Protein AF-A0A7V9EJC9-F1 (afdb_monomer_lite)

pLDDT: mean 86.59, std 8.11, range [57.53, 94.38]

Sequence (48 aa):
MRHVHGYDVTEDLKAGKRATIDLTADIPGVFEVELEQSHTPLFELTMQ

Foldseek 3Di:
DKQKPPDRWDDDDDPPDDDDTDDDLPDADKIFIADVVVRGTDDIDGGD

Radius of gyration: 10.77 Å; chains: 1; b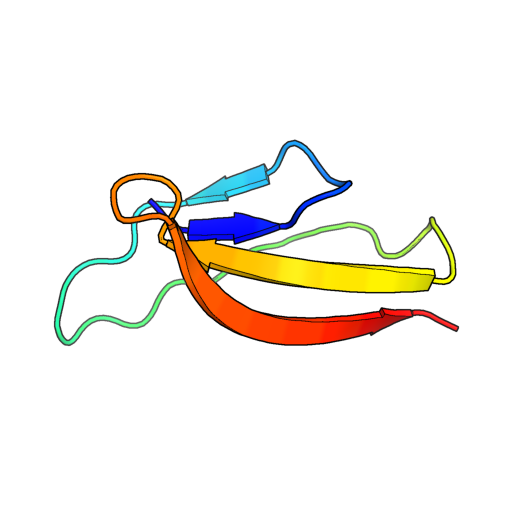ounding box: 26×22×23 Å

Structure (mmCIF, N/CA/C/O backbone):
data_AF-A0A7V9EJC9-F1
#
_entry.id   AF-A0A7V9EJC9-F1
#
loop_
_atom_site.group_PDB
_atom_site.id
_atom_site.type_symbol
_atom_site.label_atom_id
_atom_site.label_alt_id
_atom_site.label_comp_id
_atom_site.label_asym_id
_atom_site.label_entity_id
_atom_site.label_seq_id
_atom_site.pdbx_PDB_ins_code
_atom_site.Cartn_x
_atom_site.Cartn_y
_atom_site.Cartn_z
_atom_site.occupancy
_atom_site.B_iso_or_equiv
_atom_site.auth_seq_id
_atom_site.auth_comp_id
_atom_site.auth_asym_id
_atom_site.auth_atom_id
_atom_site.pdbx_PDB_model_num
ATOM 1 N N . MET A 1 1 ? -5.436 8.865 4.913 1.00 62.50 1 MET A N 1
ATOM 2 C CA . MET A 1 1 ? -4.901 8.418 3.615 1.00 62.50 1 MET A CA 1
ATOM 3 C C . MET A 1 1 ? -4.047 7.184 3.843 1.00 62.50 1 MET A C 1
ATOM 5 O O . MET A 1 1 ? -3.345 7.157 4.847 1.00 62.50 1 MET A O 1
ATOM 9 N N . ARG A 1 2 ? -4.166 6.155 3.005 1.00 57.53 2 ARG A N 1
ATOM 10 C CA . ARG A 1 2 ? -3.234 5.019 3.003 1.00 57.53 2 ARG A CA 1
ATOM 11 C C . ARG A 1 2 ? -2.265 5.160 1.833 1.00 57.53 2 ARG A C 1
ATOM 13 O O . ARG A 1 2 ? -2.705 5.602 0.772 1.00 57.53 2 ARG A O 1
ATOM 20 N N . HIS A 1 3 ? -1.011 4.789 2.035 1.00 73.25 3 HIS A N 1
ATOM 21 C CA . HIS A 1 3 ? 0.076 4.965 1.075 1.00 73.25 3 HIS A CA 1
ATOM 22 C C . HIS A 1 3 ? 0.833 3.646 0.914 1.00 73.25 3 HIS A C 1
ATOM 24 O O . HIS A 1 3 ? 1.063 2.950 1.905 1.00 73.25 3 HIS A O 1
ATOM 30 N N . VAL A 1 4 ? 1.173 3.288 -0.325 1.00 77.38 4 VAL A N 1
ATOM 31 C CA . VAL A 1 4 ? 2.051 2.151 -0.631 1.00 77.38 4 VAL A CA 1
ATOM 32 C C . VAL A 1 4 ? 3.432 2.722 -0.917 1.00 77.38 4 VAL A C 1
ATOM 34 O O . VAL A 1 4 ? 3.643 3.316 -1.965 1.00 77.38 4 VAL A O 1
ATOM 37 N N . HIS A 1 5 ? 4.390 2.557 -0.013 1.00 73.19 5 HIS A N 1
ATOM 38 C CA . HIS A 1 5 ? 5.745 3.060 -0.248 1.00 73.19 5 HIS A CA 1
ATOM 39 C C . HIS A 1 5 ? 6.298 2.447 -1.540 1.00 73.19 5 HIS A C 1
ATOM 41 O O . HIS A 1 5 ? 6.129 1.256 -1.773 1.00 73.19 5 HIS A O 1
ATOM 47 N N . GLY A 1 6 ? 6.933 3.245 -2.400 1.00 73.69 6 GLY A N 1
ATOM 48 C CA . GLY A 1 6 ? 7.472 2.793 -3.694 1.00 73.69 6 GLY A CA 1
ATOM 49 C C . GLY A 1 6 ? 6.519 2.924 -4.889 1.00 73.69 6 GLY A C 1
ATOM 50 O O . GLY A 1 6 ? 6.998 3.020 -6.016 1.00 73.69 6 GLY A O 1
ATOM 51 N N . TYR A 1 7 ? 5.209 3.034 -4.659 1.00 74.56 7 TYR A N 1
ATOM 52 C CA . TYR A 1 7 ? 4.226 3.408 -5.676 1.00 74.56 7 TYR A CA 1
ATOM 53 C C . TYR A 1 7 ? 3.518 4.665 -5.178 1.00 74.56 7 TYR A C 1
ATOM 55 O O . TYR A 1 7 ? 2.858 4.604 -4.153 1.00 74.56 7 TYR A O 1
ATOM 63 N N . ASP A 1 8 ? 3.651 5.809 -5.856 1.00 77.56 8 ASP A N 1
ATOM 64 C CA . ASP A 1 8 ? 3.056 7.095 -5.435 1.00 77.56 8 ASP A CA 1
ATOM 65 C C . ASP A 1 8 ? 1.514 7.088 -5.568 1.00 77.56 8 ASP A C 1
ATOM 67 O O . ASP A 1 8 ? 0.909 7.777 -6.388 1.00 77.56 8 ASP A O 1
ATOM 71 N N . VAL A 1 9 ? 0.876 6.193 -4.816 1.00 81.00 9 VAL A N 1
ATOM 72 C CA . VAL A 1 9 ? -0.530 5.823 -4.861 1.00 81.00 9 VAL A CA 1
ATOM 73 C C . VAL A 1 9 ? -1.084 6.012 -3.465 1.00 81.00 9 VAL A C 1
ATOM 75 O O . VAL A 1 9 ? -0.661 5.372 -2.496 1.00 81.00 9 VAL A O 1
ATOM 78 N N . THR A 1 10 ? -2.060 6.904 -3.376 1.00 80.00 10 THR A N 1
ATOM 79 C CA . THR A 1 10 ? -2.711 7.269 -2.131 1.00 80.00 10 THR A CA 1
ATOM 80 C C . THR A 1 10 ? -4.222 7.233 -2.294 1.00 80.00 10 THR A C 1
ATOM 82 O O . THR A 1 10 ? -4.772 7.647 -3.308 1.00 80.00 10 THR A O 1
ATOM 85 N N . GLU A 1 11 ? -4.909 6.699 -1.286 1.00 82.81 11 GLU A N 1
ATOM 86 C CA . GLU A 1 11 ? -6.374 6.627 -1.267 1.00 82.81 11 GLU A CA 1
ATOM 87 C C . GLU A 1 11 ? -6.920 6.922 0.131 1.00 82.81 11 GLU A C 1
ATOM 89 O O . GLU A 1 11 ? -6.294 6.619 1.158 1.00 82.81 11 GLU A O 1
ATOM 94 N N . ASP A 1 12 ? -8.119 7.493 0.192 1.00 84.31 12 ASP A N 1
ATOM 95 C CA . ASP A 1 12 ? -8.740 7.857 1.462 1.00 84.31 12 ASP A CA 1
ATOM 96 C C . ASP A 1 12 ? -9.404 6.647 2.123 1.00 84.31 12 ASP A C 1
ATOM 98 O O . ASP A 1 12 ? -10.455 6.156 1.705 1.00 84.31 12 ASP A O 1
ATOM 102 N N . LEU A 1 13 ? -8.825 6.190 3.237 1.00 85.06 13 LEU A N 1
ATOM 103 C CA . LEU A 1 13 ? -9.434 5.166 4.078 1.00 85.06 13 LEU A CA 1
ATOM 104 C C . LEU A 1 13 ? -10.305 5.807 5.165 1.00 85.06 13 LEU A C 1
ATOM 106 O O . LEU A 1 13 ? -9.803 6.411 6.112 1.00 85.06 13 LEU A O 1
ATOM 110 N N . LYS A 1 14 ? -11.625 5.639 5.044 1.00 87.06 14 LYS A N 1
ATOM 111 C CA . LYS A 1 14 ? -12.598 6.071 6.059 1.00 87.06 14 LYS A CA 1
ATOM 112 C C . LYS A 1 14 ? -12.880 4.946 7.052 1.00 87.06 14 LYS A C 1
ATOM 114 O O . LYS A 1 14 ? -13.046 3.791 6.661 1.00 87.06 14 LYS A O 1
ATOM 119 N N . ALA A 1 15 ? -13.005 5.294 8.332 1.00 87.38 15 ALA A N 1
ATOM 120 C CA . ALA A 1 15 ? -13.315 4.335 9.389 1.00 87.38 15 ALA A CA 1
ATOM 121 C C . ALA A 1 15 ? -14.590 3.528 9.073 1.00 87.38 15 ALA A C 1
ATOM 123 O O . ALA A 1 15 ? -15.617 4.080 8.670 1.00 87.38 15 ALA A O 1
ATOM 124 N N . GLY A 1 16 ? -14.513 2.204 9.235 1.00 92.94 16 GLY A N 1
ATOM 125 C CA . GLY A 1 16 ? -15.628 1.287 8.977 1.00 92.94 16 GLY A CA 1
ATOM 126 C C . GLY A 1 16 ? -16.011 1.126 7.500 1.00 92.94 16 GLY A C 1
ATOM 127 O O . GLY A 1 16 ? -17.011 0.471 7.200 1.00 92.94 16 GLY A O 1
ATOM 128 N N . LYS A 1 17 ? -15.250 1.707 6.565 1.00 90.00 17 LYS A N 1
ATOM 129 C CA . LYS A 1 17 ? -15.448 1.531 5.125 1.00 90.00 17 LYS A CA 1
ATOM 130 C C . LYS A 1 17 ? -14.301 0.724 4.534 1.00 90.00 17 LYS A C 1
ATOM 132 O O . LYS A 1 17 ? -13.157 0.826 4.963 1.00 90.00 17 LYS A O 1
ATOM 137 N N . ARG A 1 18 ? -14.627 -0.078 3.522 1.00 89.81 18 ARG A N 1
ATOM 138 C CA . ARG A 1 18 ? -13.617 -0.666 2.642 1.00 89.81 18 ARG A CA 1
ATOM 139 C C . ARG A 1 18 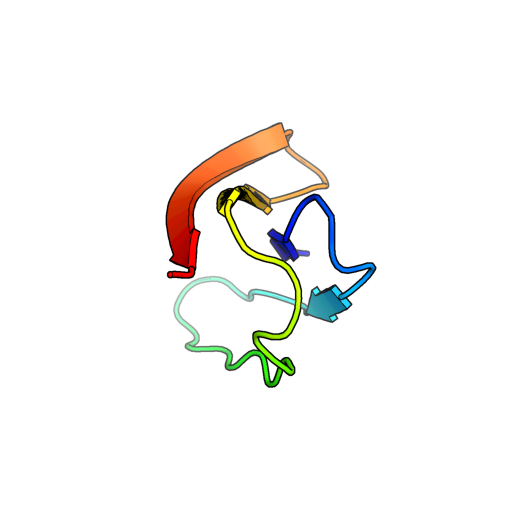? -13.194 0.388 1.633 1.00 89.81 18 ARG A C 1
ATOM 141 O O . ARG A 1 18 ? -14.016 1.201 1.218 1.00 89.81 18 ARG A O 1
ATOM 148 N N . ALA A 1 19 ? -11.946 0.316 1.212 1.00 87.69 19 ALA A N 1
ATOM 149 C CA . ALA A 1 19 ? -11.467 1.057 0.065 1.00 87.69 19 ALA A CA 1
ATOM 150 C C . ALA A 1 19 ? -10.553 0.133 -0.754 1.00 87.69 19 ALA A C 1
ATOM 152 O O . ALA A 1 19 ? -9.919 -0.759 -0.186 1.00 87.69 19 ALA A O 1
ATOM 153 N N . THR A 1 20 ? -10.447 0.375 -2.057 1.00 89.88 20 THR A N 1
ATOM 154 C CA . THR A 1 20 ? -9.644 -0.421 -3.006 1.00 89.88 20 THR A CA 1
ATOM 155 C C . THR A 1 20 ? -8.503 0.431 -3.554 1.00 89.88 20 THR A C 1
ATOM 157 O O . THR A 1 20 ? -8.680 1.638 -3.677 1.00 89.88 20 THR A O 1
ATOM 160 N N . ILE A 1 21 ? -7.340 -0.166 -3.800 1.00 85.94 21 ILE A N 1
ATOM 161 C CA . ILE A 1 21 ? -6.251 0.458 -4.557 1.00 85.94 21 ILE A CA 1
ATOM 162 C C . ILE A 1 21 ? -6.017 -0.423 -5.772 1.00 85.94 21 ILE A C 1
ATOM 164 O O . ILE A 1 21 ? -5.833 -1.630 -5.612 1.00 85.94 21 ILE A O 1
ATOM 168 N N . ASP A 1 22 ? -5.990 0.201 -6.941 1.00 88.12 22 ASP A N 1
ATOM 169 C CA . ASP A 1 22 ? -5.516 -0.425 -8.164 1.00 88.12 22 ASP A CA 1
ATOM 170 C C . ASP A 1 22 ? -4.083 0.049 -8.414 1.00 88.12 22 ASP A C 1
ATOM 172 O O . ASP A 1 22 ? -3.800 1.247 -8.412 1.00 88.12 22 ASP A O 1
ATOM 176 N N . LEU A 1 23 ? -3.169 -0.898 -8.599 1.00 88.06 23 LEU A N 1
ATOM 177 C CA . LEU A 1 23 ? -1.769 -0.628 -8.909 1.00 88.06 23 LEU A CA 1
ATOM 178 C C . LEU A 1 23 ? -1.249 -1.689 -9.882 1.00 88.06 23 LEU A C 1
ATOM 180 O O . LEU A 1 23 ? -1.748 -2.816 -9.909 1.00 88.06 23 LEU A O 1
ATOM 184 N N . THR A 1 24 ? -0.238 -1.330 -10.671 1.00 90.50 24 THR A N 1
ATOM 185 C CA . THR A 1 24 ? 0.496 -2.291 -11.505 1.00 90.50 24 THR A CA 1
ATOM 186 C C . THR A 1 24 ? 1.668 -2.826 -10.696 1.00 90.50 24 THR A C 1
ATOM 188 O O . THR A 1 24 ? 2.458 -2.044 -10.193 1.00 90.50 24 THR A O 1
ATOM 191 N N . ALA A 1 25 ? 1.751 -4.145 -10.535 1.00 89.31 25 ALA A N 1
ATOM 192 C CA . ALA A 1 25 ? 2.796 -4.807 -9.760 1.00 89.31 25 ALA A CA 1
ATOM 193 C C . ALA A 1 25 ? 4.023 -5.115 -10.639 1.00 89.31 25 ALA A C 1
ATOM 195 O O . ALA A 1 25 ? 4.277 -6.275 -10.959 1.00 89.31 25 ALA A O 1
ATOM 196 N N . ASP A 1 26 ? 4.726 -4.084 -11.106 1.00 90.56 26 ASP A N 1
ATOM 197 C CA . ASP A 1 26 ? 5.858 -4.199 -12.043 1.00 90.56 26 ASP A CA 1
ATOM 198 C C . ASP A 1 26 ? 7.241 -4.037 -11.388 1.00 90.56 26 ASP A C 1
ATOM 200 O O . ASP A 1 26 ? 8.260 -4.354 -12.006 1.00 90.56 26 ASP A O 1
ATOM 204 N N . ILE A 1 27 ? 7.287 -3.605 -10.128 1.00 91.62 27 ILE A N 1
ATOM 205 C CA . ILE A 1 27 ? 8.507 -3.498 -9.324 1.00 91.62 27 ILE A CA 1
ATOM 206 C C . ILE A 1 27 ? 8.574 -4.687 -8.350 1.00 91.62 27 ILE A C 1
ATOM 208 O O . ILE A 1 27 ? 7.733 -4.779 -7.451 1.00 91.62 27 ILE A O 1
ATOM 212 N N . PRO A 1 28 ? 9.570 -5.586 -8.470 1.00 93.88 28 PRO A N 1
ATOM 213 C CA . PRO A 1 28 ? 9.763 -6.667 -7.509 1.00 93.88 28 PRO A CA 1
ATOM 214 C C . PRO A 1 28 ? 10.285 -6.120 -6.176 1.00 93.88 28 PRO A C 1
ATOM 216 O O . PRO A 1 28 ? 11.134 -5.224 -6.149 1.00 93.88 28 PRO A O 1
ATOM 219 N N . GLY A 1 29 ? 9.817 -6.683 -5.061 1.00 93.94 29 GLY A N 1
ATOM 220 C CA . GLY A 1 29 ? 10.252 -6.258 -3.732 1.00 93.94 29 GLY A CA 1
ATOM 221 C C . GLY A 1 29 ? 9.212 -6.440 -2.632 1.00 93.94 29 GLY A C 1
ATOM 222 O O . GLY A 1 29 ? 8.172 -7.075 -2.817 1.00 93.94 29 GLY A O 1
ATOM 223 N N . VAL A 1 30 ? 9.531 -5.881 -1.464 1.00 94.00 30 VAL A N 1
ATOM 224 C CA . VAL A 1 30 ? 8.628 -5.778 -0.314 1.00 94.00 30 VAL A CA 1
ATOM 225 C C . VAL A 1 30 ? 8.342 -4.302 -0.083 1.00 94.00 30 VAL A C 1
ATOM 227 O O . VAL A 1 30 ? 9.272 -3.503 0.015 1.00 94.00 30 VAL A O 1
ATOM 230 N N . PHE A 1 31 ? 7.061 -3.957 -0.010 1.00 92.62 31 PHE A N 1
ATOM 231 C CA . PHE A 1 31 ? 6.590 -2.584 0.115 1.00 92.62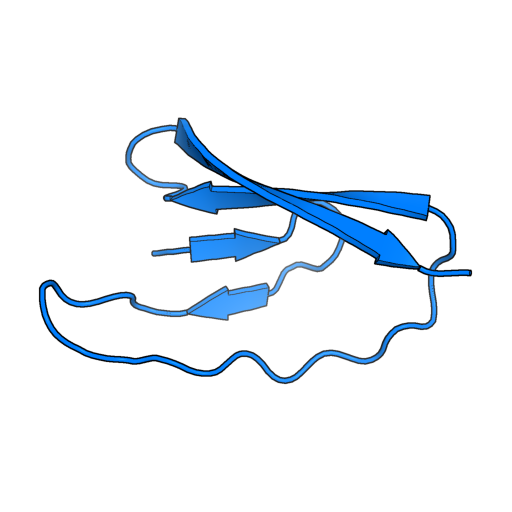 31 PHE A CA 1
ATOM 232 C C . PHE A 1 31 ? 5.749 -2.426 1.376 1.00 92.62 31 PHE A C 1
ATOM 234 O O . PHE A 1 31 ? 4.910 -3.277 1.680 1.00 92.62 31 PHE A O 1
ATOM 241 N N . GLU A 1 32 ? 5.955 -1.327 2.095 1.00 92.69 32 GLU A N 1
ATOM 242 C CA . GLU A 1 32 ? 5.140 -0.980 3.254 1.00 92.69 32 GLU A CA 1
ATOM 243 C C . GLU A 1 32 ? 3.831 -0.327 2.802 1.00 92.69 32 GLU A C 1
ATOM 245 O O . GLU A 1 32 ? 3.827 0.582 1.968 1.00 92.69 32 GLU A O 1
ATOM 250 N N . VAL A 1 33 ? 2.715 -0.783 3.369 1.00 92.00 33 VAL A N 1
ATOM 251 C CA . VAL A 1 33 ? 1.424 -0.106 3.257 1.00 92.00 33 VAL A CA 1
ATOM 252 C C . VAL A 1 33 ? 1.069 0.482 4.611 1.00 92.00 33 VAL A C 1
ATOM 254 O O . VAL A 1 33 ? 0.923 -0.251 5.591 1.00 92.00 33 VAL A O 1
ATOM 257 N N . GLU A 1 34 ? 0.872 1.794 4.668 1.00 91.50 34 GLU A N 1
ATOM 258 C CA . GLU A 1 34 ? 0.634 2.522 5.918 1.00 91.50 34 GLU A CA 1
ATOM 259 C C . GLU A 1 34 ? -0.547 3.493 5.832 1.00 91.50 34 GLU A C 1
ATOM 261 O O . GLU A 1 34 ? -1.062 3.776 4.751 1.00 91.50 34 GLU A O 1
ATOM 266 N N . LEU A 1 35 ? -0.967 4.034 6.979 1.00 91.50 35 LEU A N 1
ATOM 267 C CA . LEU A 1 35 ? -1.726 5.281 7.066 1.00 91.50 35 LEU A CA 1
ATOM 268 C C . LEU A 1 35 ? -0.753 6.459 7.149 1.00 91.50 35 LEU A C 1
ATOM 270 O O . LEU A 1 35 ? -0.267 6.776 8.232 1.00 91.50 35 LEU A O 1
ATOM 274 N N . GLU A 1 36 ? -0.524 7.126 6.023 1.00 86.38 36 GLU A N 1
ATOM 275 C CA . GLU A 1 36 ? 0.492 8.176 5.856 1.00 86.38 36 GLU A CA 1
ATOM 276 C C . GLU A 1 36 ? 0.405 9.273 6.929 1.00 86.38 36 GLU A C 1
ATOM 278 O O . GLU A 1 36 ? 1.388 9.611 7.569 1.00 86.38 36 GLU A O 1
ATOM 283 N N . GLN A 1 37 ? -0.794 9.791 7.218 1.00 86.81 37 GLN A N 1
ATOM 284 C CA . GLN A 1 37 ? -0.956 10.903 8.169 1.00 86.81 37 GLN A CA 1
ATOM 285 C C . GLN A 1 37 ? -0.574 10.553 9.614 1.00 86.81 37 GLN A C 1
ATOM 287 O O . GLN A 1 37 ? -0.290 11.451 10.405 1.00 86.81 37 GLN A O 1
ATOM 292 N N . SER A 1 38 ? -0.623 9.272 9.980 1.00 90.81 38 SER A N 1
ATOM 293 C CA . SER A 1 38 ? -0.302 8.795 11.326 1.00 90.81 38 SER A CA 1
ATOM 294 C C . SER A 1 38 ? 0.920 7.882 11.355 1.00 90.81 38 SER A C 1
ATOM 296 O O . SER A 1 38 ? 1.208 7.324 12.415 1.00 90.81 38 SER A O 1
ATOM 298 N N . HIS A 1 39 ? 1.602 7.709 10.215 1.00 89.44 39 HIS A N 1
ATOM 299 C CA . HIS A 1 39 ? 2.740 6.806 10.027 1.00 89.44 39 HIS A CA 1
ATOM 300 C C . HIS A 1 39 ? 2.469 5.420 10.632 1.00 89.44 39 HIS A C 1
ATOM 302 O O . HIS A 1 39 ? 3.268 4.872 11.390 1.00 89.44 39 HIS A O 1
ATOM 308 N N . THR A 1 40 ? 1.243 4.921 10.442 1.00 92.56 40 THR A N 1
ATOM 309 C CA . THR A 1 40 ? 0.785 3.678 11.072 1.00 92.56 40 THR A CA 1
ATOM 310 C C . THR A 1 40 ? 0.866 2.540 10.063 1.00 92.56 40 THR A C 1
ATOM 312 O O . THR A 1 40 ? 0.046 2.527 9.140 1.00 92.56 40 THR A O 1
ATOM 315 N N . PRO A 1 41 ? 1.7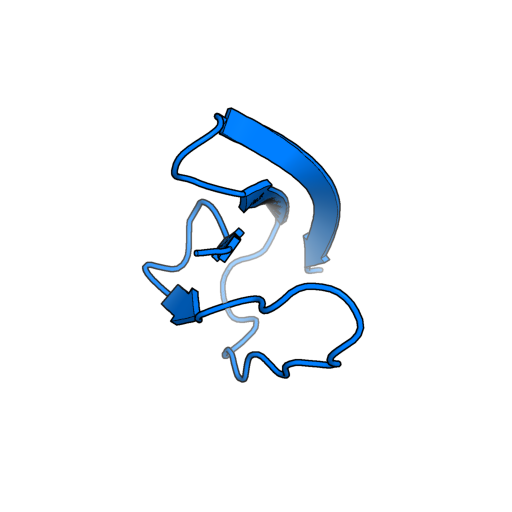72 1.563 10.243 1.00 92.50 41 PRO A N 1
ATOM 316 C CA . PRO A 1 41 ? 1.878 0.428 9.338 1.00 92.50 41 PRO A CA 1
ATOM 317 C C . PRO A 1 41 ? 0.600 -0.410 9.376 1.00 92.50 41 PRO A C 1
ATOM 319 O O . PRO A 1 41 ? 0.049 -0.682 10.448 1.00 92.50 41 PRO A O 1
ATOM 322 N N . LEU A 1 42 ? 0.125 -0.827 8.205 1.00 91.69 42 LEU A N 1
ATOM 323 C CA . LEU A 1 42 ? -1.018 -1.727 8.063 1.00 91.69 42 LEU A CA 1
ATOM 324 C C . LEU A 1 42 ? -0.549 -3.147 7.745 1.00 91.69 42 LEU A C 1
ATOM 326 O O . LEU A 1 42 ? -0.969 -4.089 8.416 1.00 91.69 42 LEU A O 1
ATOM 330 N N . PHE A 1 43 ? 0.289 -3.301 6.717 1.00 93.94 43 PHE A N 1
ATOM 331 C CA . PHE A 1 43 ? 0.857 -4.580 6.283 1.00 93.94 43 PHE A CA 1
ATOM 332 C C . PHE A 1 43 ? 2.017 -4.369 5.300 1.00 93.94 43 PHE A C 1
ATOM 334 O O . PHE A 1 43 ? 2.202 -3.277 4.767 1.00 93.94 43 PHE A O 1
ATOM 341 N N . GLU A 1 44 ? 2.756 -5.442 5.024 1.00 94.38 44 GLU A N 1
ATOM 342 C CA . GLU A 1 44 ? 3.743 -5.510 3.945 1.00 94.38 44 GLU A CA 1
ATOM 343 C C . GLU A 1 44 ? 3.153 -6.219 2.719 1.00 94.38 44 GLU A C 1
ATOM 345 O O . GLU A 1 44 ? 2.422 -7.208 2.845 1.00 94.38 44 GLU A O 1
ATOM 350 N N . LEU A 1 45 ? 3.480 -5.725 1.526 1.00 91.88 45 LEU A N 1
ATOM 351 C CA . LEU A 1 45 ? 3.085 -6.307 0.247 1.00 91.88 45 LEU A CA 1
ATOM 352 C C . LEU A 1 45 ? 4.320 -6.841 -0.482 1.00 91.88 45 LEU A C 1
ATOM 354 O O . LEU A 1 45 ? 5.230 -6.081 -0.803 1.00 91.88 45 LEU A O 1
ATOM 358 N N . THR A 1 46 ? 4.346 -8.144 -0.765 1.00 93.50 46 THR A N 1
ATOM 359 C CA . THR A 1 46 ? 5.421 -8.781 -1.540 1.00 93.50 46 THR A CA 1
ATOM 360 C C . THR A 1 46 ? 5.021 -8.931 -3.003 1.00 93.50 46 THR A C 1
ATOM 362 O O . THR A 1 46 ? 3.975 -9.510 -3.302 1.00 93.50 46 THR A O 1
ATOM 365 N N . MET A 1 47 ? 5.886 -8.471 -3.904 1.00 92.31 47 MET A N 1
ATOM 366 C CA . MET A 1 47 ? 5.789 -8.682 -5.349 1.00 92.31 47 MET A CA 1
ATOM 367 C C . MET A 1 47 ? 6.982 -9.501 -5.830 1.00 92.31 47 MET A C 1
ATOM 369 O O . MET A 1 47 ? 8.122 -9.211 -5.459 1.00 92.31 47 MET A O 1
ATOM 373 N N . GLN A 1 48 ? 6.692 -10.536 -6.621 1.00 86.12 48 G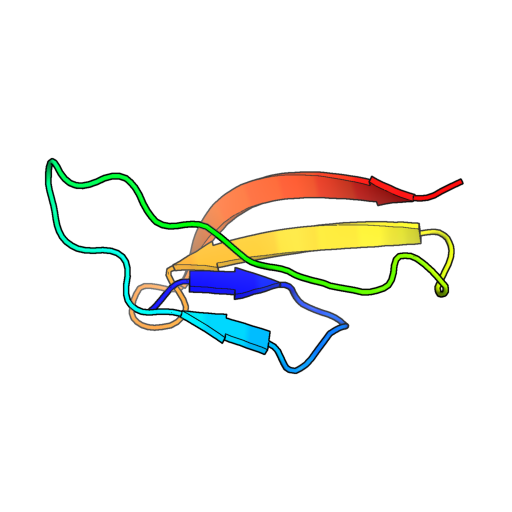LN A N 1
ATOM 374 C CA . GLN A 1 48 ? 7.663 -11.490 -7.160 1.00 86.12 48 GLN A CA 1
ATOM 375 C C . GLN A 1 48 ? 7.826 -11.310 -8.662 1.00 86.12 48 GLN A C 1
ATOM 377 O O . GLN A 1 48 ? 6.787 -11.120 -9.331 1.00 86.12 48 GLN A O 1
#

Second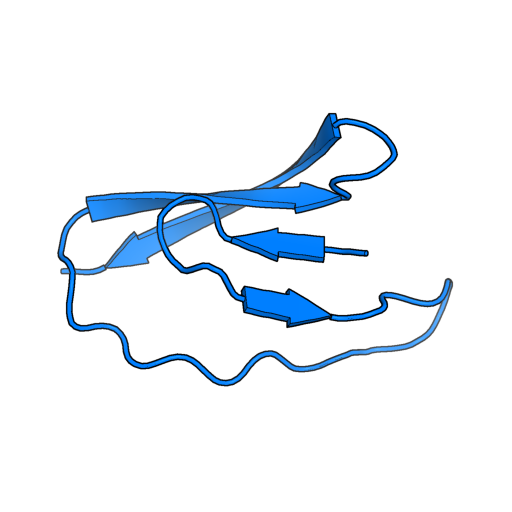ary structure (DSSP, 8-state):
-EEETTEEEEE---TT----------S-EEEEEEEGGGTEEEEEEEE-